Protein AF-A0A961U398-F1 (afdb_monomer)

Secondary structure (DSSP, 8-state):
--HHHHTTT-TT-----HHHHHHHHHHTT-SSPPPHHHHHHHHHHHHHHHHHTT----HHHHHHHHHHHHHTT--

Structure (mmCIF, N/CA/C/O backbone):
data_AF-A0A961U398-F1
#
_entry.id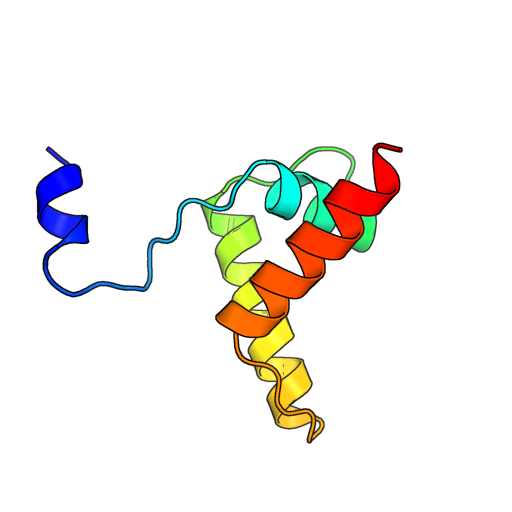   AF-A0A961U398-F1
#
loop_
_atom_site.group_PDB
_atom_site.id
_atom_site.type_symbol
_atom_site.label_atom_id
_atom_site.label_alt_id
_atom_site.label_comp_id
_atom_site.label_asym_id
_atom_site.label_entity_id
_atom_site.label_seq_id
_atom_site.pdbx_PDB_ins_code
_atom_site.Cartn_x
_atom_site.Cartn_y
_atom_site.Cartn_z
_atom_site.occupancy
_atom_site.B_iso_or_equiv
_atom_site.auth_seq_id
_atom_site.auth_comp_id
_atom_site.auth_asym_id
_atom_site.auth_atom_id
_atom_site.pdbx_PDB_model_num
ATO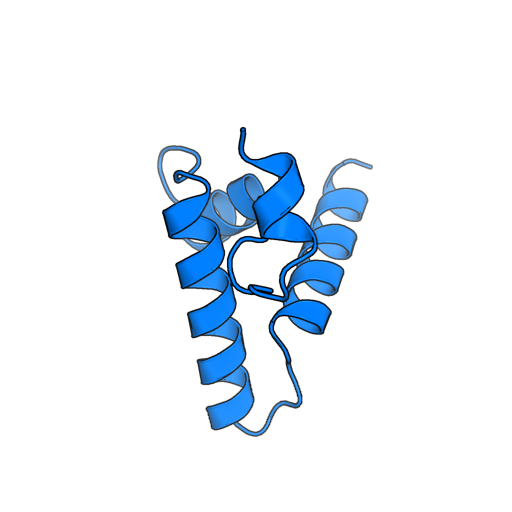M 1 N N . PHE A 1 1 ? -12.130 16.462 -19.108 1.00 46.06 1 PHE A N 1
ATOM 2 C CA . PHE A 1 1 ? -13.548 16.336 -18.700 1.00 46.06 1 PHE A CA 1
ATOM 3 C C . PHE A 1 1 ? -13.708 15.486 -17.425 1.00 46.06 1 PHE A C 1
ATOM 5 O O . PHE A 1 1 ? -14.821 15.224 -16.989 1.00 46.06 1 PHE A O 1
ATOM 12 N N . ASP A 1 2 ? -12.602 15.125 -16.766 1.00 44.31 2 ASP A N 1
ATOM 13 C CA . ASP A 1 2 ? -12.554 14.031 -15.784 1.00 44.31 2 ASP A CA 1
ATOM 14 C C . ASP A 1 2 ? -12.604 14.494 -14.322 1.00 44.31 2 ASP A C 1
ATOM 16 O O . ASP A 1 2 ? -12.829 13.693 -13.422 1.00 44.31 2 ASP A O 1
ATOM 20 N N . TYR A 1 3 ? -12.480 15.802 -14.084 1.00 41.78 3 TYR A N 1
ATOM 21 C CA . TYR A 1 3 ? -12.588 16.397 -12.749 1.00 41.78 3 TYR A CA 1
ATOM 22 C C . TYR A 1 3 ? -14.024 16.339 -12.192 1.00 41.78 3 TYR A C 1
ATOM 24 O O . TYR A 1 3 ? -14.224 16.228 -10.989 1.00 41.78 3 TYR A O 1
ATOM 32 N N . PHE A 1 4 ? -15.041 16.342 -13.062 1.00 42.78 4 PHE A N 1
ATOM 33 C CA . PHE A 1 4 ? -16.448 16.327 -12.642 1.00 42.78 4 PHE A CA 1
ATOM 34 C C . PHE A 1 4 ? -16.912 14.943 -12.154 1.00 42.78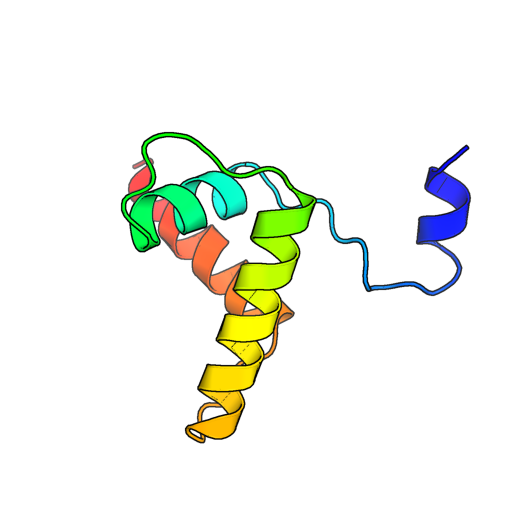 4 PHE A C 1
ATOM 36 O O . PHE A 1 4 ? -17.758 14.850 -11.272 1.00 42.78 4 PHE A O 1
ATOM 43 N N . ARG A 1 5 ? -16.315 13.854 -12.666 1.00 48.16 5 ARG A N 1
ATOM 44 C CA . ARG A 1 5 ? -16.617 12.484 -12.206 1.00 48.16 5 ARG A CA 1
ATOM 45 C C . ARG A 1 5 ? -16.011 12.170 -10.836 1.00 48.16 5 ARG A C 1
ATOM 47 O O . ARG A 1 5 ? -16.548 11.329 -10.128 1.00 48.16 5 ARG A O 1
ATOM 54 N N . MET A 1 6 ? -14.963 12.897 -10.443 1.00 46.19 6 MET A N 1
ATOM 55 C CA . MET A 1 6 ? -14.333 12.803 -9.121 1.00 46.19 6 MET A CA 1
ATOM 56 C C . MET A 1 6 ? -15.267 13.259 -7.985 1.00 46.19 6 MET A C 1
ATOM 58 O O . MET A 1 6 ? -15.203 12.714 -6.892 1.00 46.19 6 MET A O 1
ATOM 62 N N . LEU A 1 7 ? -16.155 14.231 -8.236 1.00 44.41 7 LEU A N 1
ATOM 63 C CA . LEU A 1 7 ? -17.120 14.733 -7.242 1.00 44.41 7 LEU A CA 1
ATOM 64 C C . LEU A 1 7 ? -18.436 13.936 -7.209 1.00 44.41 7 LEU A C 1
ATOM 66 O O . LEU A 1 7 ? -19.241 14.129 -6.304 1.00 44.41 7 LEU A O 1
ATOM 70 N N . ALA A 1 8 ? -18.662 13.038 -8.175 1.00 53.84 8 ALA A N 1
ATOM 71 C CA . ALA A 1 8 ? -19.919 12.303 -8.336 1.00 53.84 8 ALA A CA 1
ATOM 72 C C . ALA A 1 8 ? -19.984 10.972 -7.553 1.00 53.84 8 ALA A C 1
ATOM 74 O O . ALA A 1 8 ? -20.910 10.192 -7.758 1.00 53.84 8 ALA A O 1
ATOM 75 N N . GLY A 1 9 ? -19.036 10.716 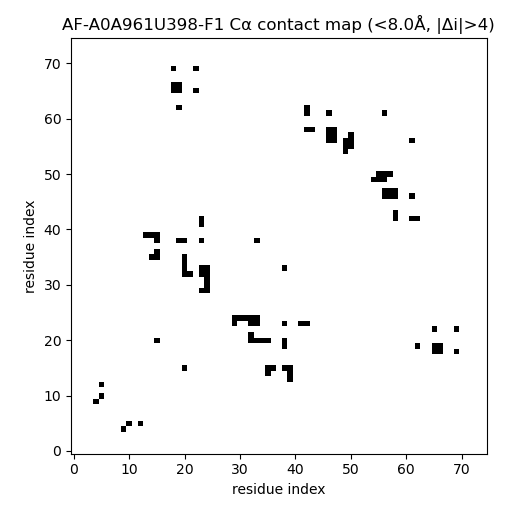-6.644 1.00 39.50 9 GLY A N 1
ATOM 76 C CA . GLY A 1 9 ? -19.127 9.606 -5.687 1.00 39.50 9 GLY A CA 1
ATOM 77 C C . GLY A 1 9 ? -18.561 8.263 -6.156 1.00 39.50 9 GLY A C 1
ATOM 78 O O . GLY A 1 9 ? -18.849 7.245 -5.531 1.00 39.50 9 GLY A O 1
ATOM 79 N N . ASP A 1 10 ? -17.741 8.236 -7.211 1.00 45.41 10 ASP A N 1
ATOM 80 C CA . ASP A 1 10 ? -16.961 7.044 -7.556 1.00 45.41 10 ASP A CA 1
ATOM 81 C C . ASP A 1 10 ? -15.556 7.122 -6.932 1.00 45.41 10 ASP A C 1
ATOM 83 O O . ASP A 1 10 ? -14.564 7.467 -7.574 1.00 45.41 10 ASP A O 1
ATOM 87 N N . ASP A 1 11 ? -15.485 6.785 -5.642 1.00 46.00 11 ASP A N 1
ATOM 88 C CA . ASP A 1 11 ? -14.255 6.693 -4.833 1.00 46.00 11 ASP A CA 1
ATOM 89 C C . ASP A 1 11 ? -13.251 5.639 -5.356 1.00 46.00 11 ASP A C 1
ATOM 91 O O . ASP A 1 11 ? -12.178 5.435 -4.782 1.00 46.00 11 ASP A O 1
ATOM 95 N N . SER A 1 12 ? -13.574 4.922 -6.438 1.00 47.53 12 SER A N 1
ATOM 96 C CA . SER A 1 12 ? -12.758 3.814 -6.934 1.00 47.53 12 SER A CA 1
ATOM 97 C C . SER A 1 12 ? -11.616 4.223 -7.876 1.00 47.53 12 SER A C 1
ATOM 99 O O . SER A 1 12 ? -10.811 3.363 -8.250 1.00 47.53 12 SER A O 1
ATOM 101 N N . PHE A 1 13 ? -11.477 5.518 -8.186 1.00 47.47 13 PHE A N 1
ATOM 102 C CA . PHE A 1 13 ? -10.390 6.064 -9.008 1.00 47.47 13 PHE A CA 1
ATOM 103 C C . PHE A 1 13 ? -9.509 7.070 -8.249 1.00 47.47 13 PHE A C 1
ATOM 105 O O . PHE A 1 13 ? -9.314 8.214 -8.657 1.00 47.47 13 PHE A O 1
ATOM 112 N N . ILE A 1 14 ? -8.901 6.619 -7.150 1.00 50.00 14 ILE A N 1
ATOM 113 C CA . ILE A 1 14 ? -7.709 7.278 -6.601 1.00 50.00 14 ILE A CA 1
ATOM 114 C C . ILE A 1 14 ? -6.608 7.177 -7.665 1.00 50.00 14 ILE A C 1
ATOM 116 O O . ILE A 1 14 ? -6.265 6.070 -8.083 1.00 50.00 14 ILE A O 1
ATOM 120 N N . LYS A 1 15 ? -6.055 8.309 -8.123 1.00 52.53 15 LYS A N 1
ATOM 121 C CA . LYS A 1 15 ? -4.753 8.316 -8.809 1.00 52.53 15 LYS A CA 1
ATOM 122 C C . LYS A 1 15 ? -3.732 7.816 -7.786 1.00 52.53 15 LYS A C 1
ATOM 124 O O . LYS A 1 15 ? -3.479 8.563 -6.843 1.00 52.53 15 LYS A O 1
ATOM 129 N N . PRO A 1 16 ? -3.157 6.607 -7.904 1.00 59.97 16 PRO A N 1
ATOM 130 C CA . PRO A 1 16 ? -2.049 6.264 -7.034 1.00 59.97 16 PRO A CA 1
ATOM 131 C C . PRO A 1 16 ? -0.910 7.241 -7.298 1.00 59.97 16 PRO A C 1
ATOM 133 O O . PRO A 1 16 ? -0.508 7.465 -8.445 1.00 59.97 16 PRO A O 1
ATOM 136 N N . ASP A 1 17 ? -0.434 7.844 -6.218 1.00 70.94 17 ASP A N 1
ATOM 137 C CA . ASP A 1 17 ? 0.766 8.662 -6.214 1.00 70.94 17 ASP A CA 1
ATOM 138 C C . ASP A 1 17 ? 1.969 7.801 -6.655 1.00 70.94 17 ASP A C 1
ATOM 140 O O . ASP A 1 17 ? 1.960 6.570 -6.519 1.00 70.94 17 ASP A O 1
ATOM 144 N N . ARG A 1 18 ? 3.033 8.433 -7.158 1.00 78.50 18 ARG A N 1
ATOM 145 C CA . ARG A 1 18 ? 4.294 7.764 -7.519 1.00 78.50 18 ARG A CA 1
ATOM 146 C C . ARG A 1 18 ? 4.838 6.914 -6.372 1.00 78.50 18 ARG A C 1
ATOM 148 O O . ARG A 1 18 ? 5.441 5.876 -6.619 1.00 78.50 18 ARG A O 1
ATOM 155 N N . MET A 1 19 ? 4.567 7.299 -5.125 1.00 82.69 19 MET A N 1
ATOM 156 C CA . MET A 1 19 ? 4.938 6.514 -3.943 1.00 82.69 19 MET A CA 1
ATOM 157 C C . MET A 1 19 ? 4.287 5.128 -3.910 1.00 82.69 19 MET A C 1
ATOM 159 O O . MET A 1 19 ? 4.948 4.151 -3.563 1.00 82.69 19 MET A O 1
ATOM 163 N N . VAL A 1 20 ? 3.021 5.016 -4.315 1.00 83.88 20 VAL A N 1
ATOM 164 C CA . VAL A 1 20 ? 2.325 3.726 -4.396 1.00 83.88 20 VAL A CA 1
ATOM 165 C C . VAL A 1 20 ? 2.881 2.895 -5.548 1.00 83.88 20 VAL A C 1
ATOM 167 O O . VAL A 1 20 ? 3.106 1.700 -5.376 1.00 83.88 20 VAL A O 1
ATOM 170 N N . LEU A 1 21 ? 3.159 3.518 -6.700 1.00 88.88 21 LEU A N 1
ATOM 171 C CA . LEU A 1 21 ? 3.786 2.833 -7.838 1.00 88.88 21 LEU A CA 1
ATOM 172 C C . LEU A 1 21 ? 5.140 2.238 -7.445 1.00 88.88 21 LEU A C 1
ATOM 174 O O . LEU A 1 21 ? 5.374 1.045 -7.648 1.00 88.88 21 LEU A O 1
ATOM 178 N N . ARG A 1 22 ? 5.991 3.054 -6.814 1.00 87.12 22 ARG A N 1
ATOM 179 C CA . ARG A 1 22 ? 7.306 2.643 -6.326 1.00 87.12 22 ARG A CA 1
ATOM 180 C C . ARG A 1 22 ? 7.194 1.547 -5.277 1.00 87.12 22 ARG A C 1
ATOM 182 O O . ARG A 1 22 ? 7.903 0.554 -5.363 1.00 87.12 22 ARG A O 1
ATOM 189 N N . PHE A 1 23 ? 6.277 1.688 -4.320 1.00 88.38 23 PHE A N 1
ATOM 190 C CA . PHE A 1 23 ? 6.050 0.658 -3.311 1.00 88.38 23 PHE A CA 1
ATOM 191 C C . PHE A 1 23 ? 5.660 -0.678 -3.932 1.00 88.38 23 PHE A C 1
ATOM 193 O O . PHE A 1 23 ? 6.244 -1.692 -3.568 1.00 88.38 23 PHE A O 1
ATOM 200 N N . VAL A 1 24 ? 4.715 -0.688 -4.873 1.00 88.88 24 VAL A N 1
ATOM 201 C CA . VAL A 1 24 ? 4.287 -1.922 -5.539 1.00 88.88 24 VAL A CA 1
ATOM 202 C C . VAL A 1 24 ? 5.437 -2.530 -6.342 1.00 88.88 24 VAL A C 1
ATOM 204 O O . VAL A 1 24 ? 5.640 -3.738 -6.264 1.00 88.88 24 VAL A O 1
ATOM 207 N N . ALA A 1 25 ? 6.215 -1.715 -7.059 1.00 90.81 25 ALA A N 1
ATOM 208 C CA . ALA A 1 25 ? 7.378 -2.190 -7.803 1.00 90.81 25 ALA A CA 1
ATOM 209 C C . ALA A 1 25 ? 8.422 -2.839 -6.884 1.00 90.81 25 ALA A C 1
ATOM 211 O O . ALA A 1 25 ? 8.843 -3.961 -7.139 1.00 90.81 25 ALA A O 1
ATOM 212 N N . THR A 1 26 ? 8.778 -2.176 -5.780 1.00 90.38 26 THR A N 1
ATOM 213 C CA . THR A 1 26 ? 9.739 -2.698 -4.799 1.00 90.38 26 THR A CA 1
ATOM 214 C C . THR A 1 26 ? 9.208 -3.928 -4.062 1.00 90.38 26 THR A C 1
ATOM 216 O O . THR A 1 26 ? 9.946 -4.883 -3.857 1.00 90.38 26 THR A O 1
ATOM 219 N N . ALA A 1 27 ? 7.936 -3.932 -3.655 1.00 89.31 27 ALA A N 1
ATOM 220 C CA . ALA A 1 27 ? 7.344 -5.031 -2.891 1.00 89.31 27 ALA A CA 1
ATOM 221 C C . ALA A 1 27 ? 7.185 -6.319 -3.714 1.00 89.31 27 ALA A C 1
ATOM 223 O O . ALA A 1 27 ? 7.153 -7.406 -3.141 1.00 89.31 27 ALA A O 1
ATOM 224 N N . LEU A 1 28 ? 7.056 -6.192 -5.036 1.00 89.62 28 LEU A N 1
ATOM 225 C CA . LEU A 1 28 ? 6.878 -7.307 -5.966 1.00 89.62 28 LEU A CA 1
ATOM 226 C C . LEU A 1 28 ? 8.132 -7.609 -6.800 1.00 89.62 28 LEU A C 1
ATOM 228 O O . LEU A 1 28 ? 8.051 -8.441 -7.699 1.00 89.62 28 LEU A O 1
ATOM 232 N N . ASP A 1 29 ? 9.253 -6.935 -6.521 1.00 91.62 29 ASP A N 1
ATOM 233 C CA . ASP A 1 29 ? 10.513 -7.035 -7.273 1.00 91.62 29 ASP A CA 1
ATOM 234 C C . ASP A 1 29 ? 10.315 -6.899 -8.797 1.00 91.62 29 ASP A C 1
ATOM 236 O O . ASP A 1 29 ? 10.814 -7.676 -9.612 1.00 91.62 29 ASP A O 1
ATOM 240 N N . LEU A 1 30 ? 9.493 -5.922 -9.196 1.00 89.00 30 LEU A N 1
ATOM 241 C CA . LEU A 1 30 ? 9.182 -5.687 -10.602 1.00 89.00 30 LEU A CA 1
ATOM 242 C C . LEU A 1 30 ? 10.321 -4.929 -11.295 1.00 89.00 30 LEU A C 1
ATOM 244 O O . LEU A 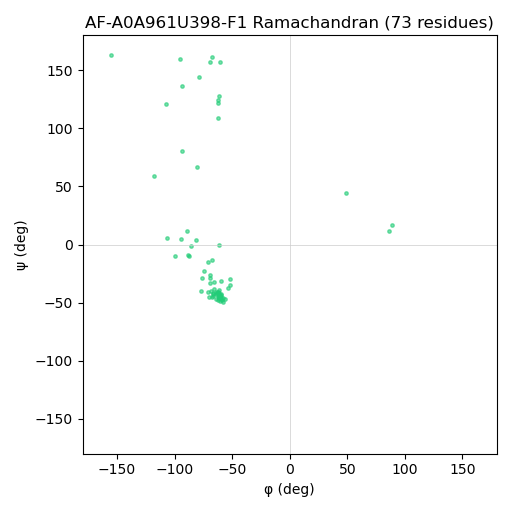1 30 ? 10.869 -3.984 -10.726 1.00 89.00 30 LEU A O 1
ATOM 248 N N . PRO A 1 31 ? 10.605 -5.238 -12.575 1.00 85.38 31 PRO A N 1
ATOM 249 C CA . PRO A 1 31 ? 11.649 -4.555 -13.340 1.00 85.38 31 PRO A CA 1
ATOM 250 C C . PRO A 1 31 ? 11.323 -3.082 -13.648 1.00 85.38 31 PRO A C 1
ATOM 252 O O . PRO A 1 31 ? 12.200 -2.343 -14.087 1.00 85.38 31 PRO A O 1
ATOM 255 N N . ALA A 1 32 ? 10.070 -2.649 -13.461 1.00 86.12 32 ALA A N 1
ATOM 256 C CA . ALA A 1 32 ? 9.623 -1.273 -13.670 1.00 86.12 32 ALA A CA 1
ATOM 257 C C . ALA A 1 32 ? 8.375 -0.943 -12.832 1.00 86.12 32 ALA A C 1
ATOM 259 O O . ALA A 1 32 ? 7.655 -1.839 -12.384 1.00 86.12 32 ALA A O 1
ATOM 260 N N . GLU A 1 33 ? 8.093 0.356 -12.669 1.00 85.19 33 GLU A N 1
ATOM 261 C CA . GLU A 1 33 ? 6.872 0.839 -12.017 1.00 85.19 33 GLU A CA 1
ATOM 262 C C . GLU A 1 33 ? 5.613 0.400 -12.798 1.00 85.19 33 GLU A C 1
ATOM 264 O O . GLU A 1 33 ? 5.494 0.692 -13.993 1.00 85.19 33 GLU A O 1
ATOM 269 N N . PRO A 1 34 ? 4.651 -0.289 -12.150 1.00 82.62 34 PRO A N 1
ATOM 270 C CA . PRO A 1 34 ? 3.395 -0.661 -12.787 1.00 82.62 34 PRO A CA 1
ATOM 271 C C . PRO A 1 34 ? 2.536 0.567 -13.086 1.00 82.62 34 PRO A C 1
ATOM 273 O O . PRO A 1 34 ? 2.702 1.637 -12.498 1.00 82.62 34 PRO A O 1
ATOM 276 N N . ASN A 1 35 ? 1.564 0.418 -13.989 1.00 84.50 35 ASN A N 1
ATOM 277 C CA . ASN A 1 35 ? 0.686 1.540 -14.298 1.00 84.50 35 ASN A CA 1
ATOM 278 C C . ASN A 1 35 ? -0.249 1.872 -13.111 1.00 84.50 35 ASN A C 1
ATOM 280 O O . ASN A 1 35 ? -0.570 0.996 -12.302 1.00 84.50 35 ASN A O 1
ATOM 284 N N . PRO A 1 36 ? -0.765 3.113 -13.027 1.00 80.62 36 PRO A N 1
ATOM 285 C CA . PRO A 1 36 ? -1.626 3.538 -11.924 1.00 80.62 36 PRO A CA 1
ATOM 286 C C . PRO A 1 36 ? -2.841 2.633 -11.678 1.00 80.62 36 PRO A C 1
ATOM 288 O O . PRO A 1 36 ? -3.219 2.343 -10.544 1.00 80.62 36 PRO A O 1
ATOM 291 N N . ARG A 1 37 ? -3.456 2.110 -12.736 1.00 80.94 37 ARG A N 1
ATOM 292 C CA . ARG A 1 37 ? -4.615 1.230 -12.578 1.00 80.94 37 ARG A CA 1
ATOM 293 C C . ARG A 1 37 ? -4.229 -0.090 -11.909 1.00 80.94 37 ARG A C 1
ATOM 295 O O . ARG A 1 37 ? -4.929 -0.538 -11.006 1.00 80.94 37 ARG A O 1
ATOM 302 N N . GLN A 1 38 ? -3.120 -0.691 -12.336 1.00 81.81 38 GLN A N 1
ATOM 303 C CA . GLN A 1 38 ? -2.598 -1.938 -11.776 1.00 81.81 38 GLN A CA 1
ATOM 304 C C . GLN A 1 38 ? -2.235 -1.774 -10.301 1.00 81.81 38 GLN A C 1
ATOM 306 O O . GLN A 1 38 ? -2.676 -2.571 -9.476 1.00 81.81 38 GLN A O 1
ATOM 311 N N . SER A 1 39 ? -1.514 -0.708 -9.954 1.00 84.56 39 SER A N 1
ATOM 312 C CA . SER A 1 39 ? -1.105 -0.440 -8.571 1.00 84.56 39 SER A CA 1
ATOM 313 C C . SER A 1 39 ? -2.304 -0.250 -7.642 1.00 84.56 39 SER A C 1
ATOM 315 O O . SER A 1 39 ? -2.348 -0.843 -6.567 1.00 84.56 39 SER A O 1
ATOM 317 N N . SER A 1 40 ? -3.325 0.496 -8.083 1.00 81.00 40 SER A N 1
ATOM 318 C CA . SER A 1 40 ? -4.564 0.683 -7.313 1.00 81.00 40 SER A CA 1
ATOM 319 C C . SER A 1 40 ? -5.299 -0.643 -7.068 1.00 81.00 40 SER A C 1
ATOM 321 O O . SER A 1 40 ? -5.743 -0.924 -5.952 1.00 81.00 40 SER A O 1
ATOM 323 N N . VAL A 1 41 ? -5.374 -1.512 -8.083 1.00 84.12 41 VAL A N 1
ATOM 324 C CA . VAL A 1 41 ? -5.972 -2.848 -7.937 1.00 84.12 41 VAL A CA 1
ATOM 325 C C . VAL A 1 41 ? -5.177 -3.705 -6.952 1.00 84.12 41 VAL A C 1
ATOM 327 O O . VAL A 1 41 ? -5.777 -4.306 -6.062 1.00 84.12 41 VAL A O 1
ATOM 330 N N . LEU A 1 42 ? -3.849 -3.735 -7.066 1.00 86.25 42 LEU A N 1
ATOM 331 C CA . LEU A 1 42 ? -2.984 -4.538 -6.199 1.00 86.25 42 LEU A CA 1
ATOM 332 C C . LEU A 1 42 ? -3.082 -4.105 -4.732 1.00 86.25 42 LEU A C 1
ATOM 334 O O . LEU A 1 42 ? -3.263 -4.956 -3.864 1.00 86.25 42 LEU A O 1
ATOM 338 N N . VAL A 1 43 ? -3.066 -2.799 -4.451 1.00 86.00 43 VAL A N 1
ATOM 339 C CA . VAL A 1 43 ? -3.232 -2.273 -3.084 1.00 86.00 43 VAL A CA 1
ATOM 340 C C . VAL A 1 43 ? -4.614 -2.614 -2.520 1.00 86.00 43 VAL A C 1
ATOM 342 O O . VAL A 1 43 ? -4.724 -3.052 -1.375 1.00 86.00 43 VAL A O 1
ATOM 345 N N . ARG A 1 44 ? -5.685 -2.497 -3.318 1.00 84.50 44 ARG A N 1
ATOM 346 C CA . ARG A 1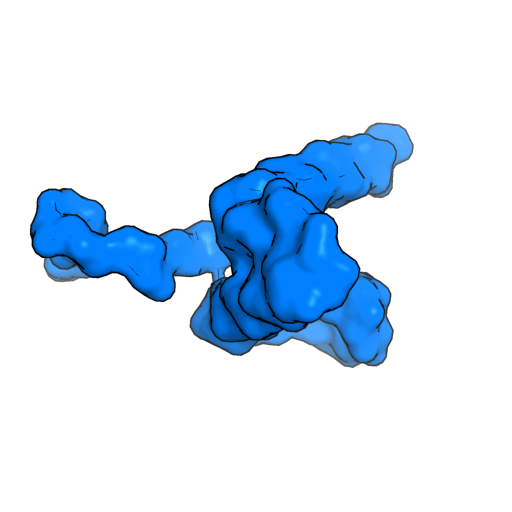 44 ? -7.040 -2.879 -2.878 1.00 84.50 44 ARG A CA 1
ATOM 347 C C . ARG A 1 44 ? -7.158 -4.374 -2.588 1.00 84.50 44 ARG A C 1
ATOM 349 O O . ARG A 1 44 ? -7.820 -4.749 -1.621 1.00 84.50 44 ARG A O 1
ATOM 356 N N . LEU A 1 45 ? -6.547 -5.223 -3.414 1.00 86.56 45 LEU A N 1
ATOM 357 C CA . LEU A 1 45 ? -6.516 -6.669 -3.188 1.00 86.56 45 LEU A CA 1
ATOM 358 C C .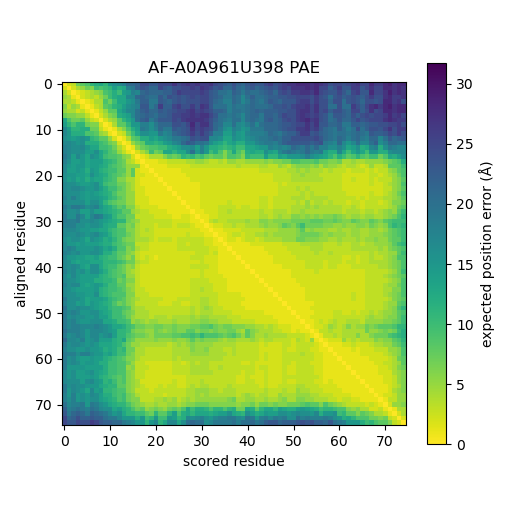 LEU A 1 45 ? -5.701 -7.016 -1.937 1.00 86.56 45 LEU A C 1
ATOM 360 O O . LEU A 1 45 ? -6.165 -7.818 -1.130 1.00 86.56 45 LEU A O 1
ATOM 364 N N . ALA A 1 46 ? -4.558 -6.362 -1.727 1.00 87.31 46 ALA A N 1
ATOM 365 C CA . ALA A 1 46 ? -3.743 -6.535 -0.528 1.00 87.31 46 ALA A CA 1
ATOM 366 C C . ALA A 1 46 ? -4.505 -6.139 0.747 1.00 87.31 46 ALA A C 1
ATOM 368 O O . ALA A 1 46 ? -4.534 -6.912 1.701 1.00 87.31 46 ALA A O 1
ATOM 369 N N . ALA A 1 47 ? -5.197 -4.993 0.749 1.00 86.44 47 ALA A N 1
ATOM 370 C CA . ALA A 1 47 ? -6.033 -4.578 1.878 1.00 86.44 47 ALA A CA 1
ATOM 371 C C . ALA A 1 47 ? -7.150 -5.595 2.172 1.00 86.44 47 ALA A C 1
ATOM 373 O O . ALA A 1 47 ? -7.377 -5.956 3.324 1.00 86.44 47 ALA A O 1
ATOM 374 N N . ARG A 1 48 ? -7.814 -6.116 1.131 1.00 85.31 48 ARG A N 1
ATOM 375 C CA . ARG A 1 48 ? -8.839 -7.164 1.280 1.00 85.31 48 ARG A CA 1
ATOM 376 C C . ARG A 1 48 ? -8.281 -8.458 1.863 1.00 85.31 48 ARG A C 1
ATOM 378 O O . ARG A 1 48 ? -8.941 -9.082 2.689 1.00 85.31 48 ARG A O 1
ATOM 385 N N . GLU A 1 49 ? -7.092 -8.863 1.434 1.00 89.00 49 GLU A N 1
ATOM 386 C CA . GLU A 1 49 ? -6.437 -10.067 1.941 1.00 89.00 49 GLU A CA 1
ATOM 387 C C . GLU A 1 49 ? -6.005 -9.899 3.405 1.00 89.00 49 GLU A C 1
ATOM 389 O O . GLU A 1 49 ? -6.218 -10.799 4.216 1.00 89.00 49 GLU A O 1
ATOM 394 N N . LEU A 1 50 ? -5.486 -8.726 3.781 1.00 86.75 50 LEU A N 1
ATOM 395 C CA . LEU A 1 50 ? -5.170 -8.393 5.174 1.00 86.75 50 LEU A CA 1
ATOM 396 C C . LEU A 1 50 ? -6.421 -8.412 6.064 1.00 86.75 50 LEU A C 1
ATOM 398 O O . LEU A 1 50 ? -6.389 -9.014 7.137 1.00 86.75 50 LEU A O 1
ATOM 402 N N . ALA A 1 51 ? -7.531 -7.844 5.585 1.00 87.62 51 ALA A N 1
ATOM 403 C CA . ALA A 1 51 ? -8.825 -7.914 6.262 1.00 87.62 51 ALA A CA 1
ATOM 404 C C . ALA A 1 51 ? -9.304 -9.360 6.448 1.00 87.62 51 ALA A C 1
ATOM 406 O O . ALA A 1 51 ? -9.725 -9.745 7.539 1.00 87.62 51 ALA A O 1
ATOM 407 N N . ARG A 1 52 ? -9.166 -10.206 5.417 1.00 87.38 52 ARG A N 1
ATOM 408 C CA . ARG A 1 52 ? -9.474 -11.644 5.507 1.00 87.38 52 ARG A CA 1
ATOM 409 C C . ARG A 1 52 ? -8.642 -12.378 6.557 1.00 87.38 52 ARG A C 1
ATOM 411 O O . ARG A 1 52 ? -9.129 -13.345 7.136 1.00 87.38 52 ARG A O 1
ATOM 418 N N . ARG A 1 53 ? -7.405 -11.938 6.792 1.00 92.19 53 ARG A N 1
ATOM 419 C CA . ARG A 1 53 ? -6.498 -12.493 7.810 1.00 92.19 53 ARG A CA 1
ATOM 420 C C . ARG A 1 53 ? -6.771 -11.961 9.221 1.00 92.19 53 ARG A C 1
ATOM 422 O O . ARG A 1 53 ? -6.044 -12.311 10.143 1.00 92.19 53 ARG A O 1
ATOM 429 N N . GLY A 1 54 ? -7.816 -11.150 9.398 1.00 90.31 54 GLY A N 1
ATOM 430 C CA . GLY A 1 54 ? -8.221 -10.605 10.693 1.00 90.31 54 GLY A CA 1
ATOM 431 C C . GLY A 1 54 ? -7.510 -9.309 11.078 1.00 90.31 54 GLY A C 1
ATOM 432 O O . GLY A 1 54 ? -7.606 -8.891 12.228 1.00 90.31 54 GLY A O 1
ATOM 433 N N . HIS A 1 55 ? -6.799 -8.664 10.150 1.00 88.31 55 HIS A N 1
ATOM 434 C CA . HIS A 1 55 ? -6.207 -7.355 10.402 1.00 88.31 55 HIS A CA 1
ATOM 435 C C . HIS A 1 55 ? -7.150 -6.232 9.946 1.00 88.31 55 HIS A C 1
ATOM 437 O O . HIS A 1 55 ? -7.666 -6.278 8.835 1.00 88.31 55 HIS A O 1
ATOM 443 N N . ASP A 1 56 ? -7.319 -5.179 10.746 1.00 84.81 56 ASP A N 1
ATOM 444 C CA . ASP A 1 56 ? -8.185 -4.038 10.404 1.00 84.81 56 ASP A CA 1
ATOM 445 C C . ASP A 1 56 ? -7.492 -3.049 9.443 1.00 84.81 56 ASP A C 1
ATOM 447 O O . ASP A 1 56 ? -7.126 -1.926 9.794 1.00 84.81 56 ASP A O 1
ATOM 451 N N . TRP A 1 57 ? -7.231 -3.508 8.215 1.00 83.12 57 TRP A N 1
ATOM 452 C CA . TRP A 1 57 ? -6.661 -2.685 7.147 1.00 83.12 57 TRP A CA 1
ATOM 453 C C . TRP A 1 57 ? -7.710 -2.377 6.089 1.00 83.12 57 TRP A C 1
ATOM 455 O O . TRP A 1 57 ? -8.232 -3.258 5.407 1.00 83.12 57 TRP A O 1
ATOM 465 N N . THR A 1 58 ? -7.957 -1.088 5.895 1.00 81.62 58 THR A N 1
ATOM 466 C CA . THR A 1 58 ? -8.732 -0.572 4.771 1.00 81.62 58 THR A CA 1
ATOM 467 C C . THR A 1 58 ? -7.776 -0.148 3.655 1.00 81.62 58 THR A C 1
ATOM 469 O O . THR A 1 58 ? -6.608 0.147 3.923 1.00 81.62 58 THR A O 1
ATOM 472 N N . PRO A 1 59 ? -8.239 -0.034 2.397 1.00 78.50 59 PRO A N 1
ATOM 473 C CA . PRO A 1 59 ? -7.418 0.528 1.325 1.00 78.50 59 PRO A CA 1
ATOM 474 C C . PRO A 1 59 ? -6.817 1.894 1.687 1.00 78.50 59 PRO A C 1
ATOM 476 O O . PRO A 1 59 ? -5.677 2.167 1.335 1.00 78.50 59 PRO A O 1
ATOM 479 N N . ARG A 1 60 ? -7.552 2.721 2.447 1.00 78.81 60 ARG A N 1
ATOM 480 C CA . ARG A 1 60 ? -7.102 4.044 2.899 1.00 78.81 60 ARG A CA 1
ATOM 481 C C . ARG A 1 60 ? -5.993 3.963 3.950 1.00 78.81 60 ARG A C 1
ATOM 483 O O . ARG A 1 60 ? -5.017 4.698 3.850 1.00 78.81 60 ARG A O 1
ATOM 490 N N . THR A 1 61 ? -6.128 3.095 4.955 1.00 83.50 61 THR A N 1
ATOM 491 C CA . THR A 1 61 ? -5.078 2.948 5.980 1.00 83.50 61 THR A CA 1
ATOM 492 C C . THR A 1 61 ? -3.821 2.301 5.406 1.00 83.50 61 THR A C 1
ATOM 494 O O . THR A 1 61 ? -2.714 2.678 5.789 1.00 83.50 61 THR A O 1
ATOM 497 N N . LEU A 1 62 ? -3.977 1.398 4.434 1.00 84.44 62 LEU A N 1
ATOM 498 C CA . LEU A 1 62 ? -2.856 0.807 3.711 1.00 84.44 62 LEU A CA 1
ATOM 499 C C . LEU A 1 62 ? -2.133 1.834 2.826 1.00 84.44 62 LEU A C 1
ATOM 501 O O . LEU A 1 62 ? -0.909 1.904 2.870 1.00 84.44 62 LEU A O 1
ATOM 505 N N . ASP A 1 63 ? -2.870 2.662 2.082 1.00 83.12 63 ASP A N 1
ATOM 506 C CA . ASP A 1 63 ? -2.307 3.754 1.273 1.00 83.12 63 ASP A CA 1
ATOM 507 C C . ASP A 1 63 ? -1.503 4.748 2.131 1.00 83.12 63 ASP A C 1
ATOM 509 O O . ASP A 1 63 ? -0.345 5.048 1.831 1.00 83.12 63 ASP A O 1
ATOM 513 N N . TYR A 1 64 ? -2.056 5.155 3.278 1.00 83.62 64 TYR A N 1
ATOM 514 C CA . TYR A 1 64 ? -1.355 6.014 4.232 1.00 83.62 64 TYR A CA 1
ATOM 515 C C . TYR A 1 64 ? -0.065 5.372 4.769 1.00 83.62 64 TYR A C 1
ATOM 517 O O . TYR A 1 64 ? 0.979 6.024 4.826 1.00 83.62 64 TYR A O 1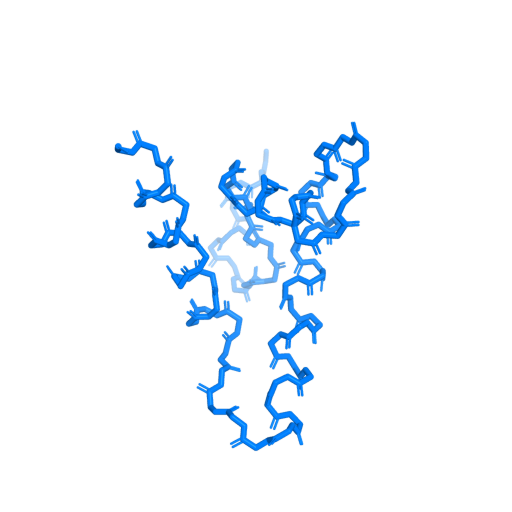
ATOM 525 N N . ALA A 1 65 ? -0.100 4.087 5.132 1.00 86.69 65 ALA A N 1
ATOM 526 C CA . ALA A 1 65 ? 1.086 3.384 5.621 1.00 86.69 65 ALA A CA 1
ATOM 527 C C . ALA A 1 65 ? 2.171 3.243 4.542 1.00 86.69 65 ALA A C 1
ATOM 529 O O . ALA A 1 65 ? 3.357 3.412 4.839 1.00 86.69 65 ALA A O 1
ATOM 530 N N . ILE A 1 66 ? 1.774 2.990 3.291 1.00 86.69 66 ILE A N 1
ATOM 531 C CA . ILE A 1 66 ? 2.681 2.978 2.138 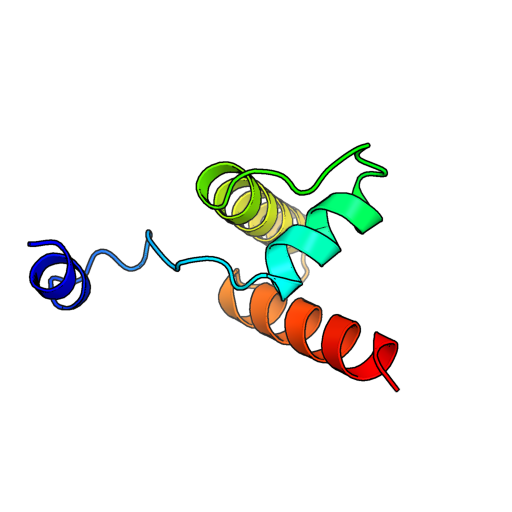1.00 86.69 66 ILE A CA 1
ATOM 532 C C . ILE A 1 66 ? 3.358 4.341 1.989 1.00 86.69 66 ILE A C 1
ATOM 534 O O . ILE A 1 66 ? 4.581 4.411 1.853 1.00 86.69 66 ILE A O 1
ATOM 538 N N . TRP A 1 67 ? 2.588 5.424 2.073 1.00 84.94 67 TRP A N 1
ATOM 539 C CA . TRP A 1 67 ? 3.116 6.780 1.985 1.00 84.94 67 TRP A CA 1
ATOM 540 C C . TRP A 1 67 ? 4.108 7.101 3.112 1.00 84.94 67 TRP A C 1
ATOM 542 O O . TRP A 1 67 ? 5.203 7.591 2.838 1.00 84.94 67 TRP A O 1
ATOM 552 N N . VAL A 1 68 ? 3.792 6.758 4.369 1.00 85.38 68 VAL A N 1
ATOM 553 C CA . VAL A 1 68 ? 4.713 6.938 5.512 1.00 85.38 68 VAL A CA 1
ATOM 554 C C . VAL A 1 68 ? 6.009 6.153 5.298 1.00 85.38 68 VAL A C 1
ATOM 556 O O . VAL A 1 68 ? 7.103 6.686 5.502 1.00 85.38 68 VAL A O 1
ATOM 559 N N . ARG A 1 69 ? 5.895 4.897 4.848 1.00 86.44 69 ARG A N 1
ATOM 560 C CA . ARG A 1 69 ? 7.037 4.015 4.581 1.00 86.44 69 ARG A CA 1
ATOM 561 C C . ARG A 1 69 ? 7.947 4.567 3.488 1.00 86.44 69 ARG A C 1
ATOM 563 O O . ARG A 1 69 ? 9.164 4.441 3.609 1.00 86.44 69 ARG A O 1
ATOM 570 N N . GLN A 1 70 ? 7.359 5.132 2.436 1.00 83.06 70 GLN A N 1
ATOM 571 C CA . GLN A 1 70 ? 8.084 5.676 1.290 1.00 83.06 70 GLN A CA 1
ATOM 572 C C . GLN A 1 70 ? 8.715 7.032 1.597 1.00 83.06 70 GLN A C 1
ATOM 574 O O . GLN A 1 70 ? 9.874 7.230 1.256 1.00 83.06 70 GLN A O 1
ATOM 579 N N . ARG A 1 71 ? 8.016 7.912 2.322 1.00 81.06 71 ARG A N 1
ATOM 580 C CA . ARG A 1 71 ? 8.582 9.162 2.847 1.00 81.06 71 ARG A CA 1
ATOM 581 C C . ARG A 1 71 ? 9.822 8.896 3.708 1.00 81.06 71 ARG A C 1
ATOM 583 O O . ARG A 1 71 ? 10.827 9.573 3.555 1.00 81.06 71 ARG A O 1
ATOM 590 N N . GLY A 1 72 ? 9.750 7.928 4.624 1.00 72.00 72 GLY A N 1
ATOM 591 C CA . GLY A 1 72 ? 10.873 7.594 5.508 1.00 72.00 72 GLY A CA 1
ATOM 592 C C . GLY A 1 72 ? 12.044 6.894 4.809 1.00 72.00 72 GLY A C 1
ATOM 593 O O . GLY A 1 72 ? 13.115 6.806 5.391 1.00 72.00 72 GLY A O 1
ATOM 594 N N . ALA A 1 73 ? 11.848 6.387 3.588 1.00 61.44 73 ALA A N 1
ATOM 595 C CA . ALA A 1 73 ? 12.905 5.785 2.775 1.00 61.44 73 ALA A CA 1
ATOM 596 C C . ALA A 1 73 ? 13.646 6.808 1.891 1.00 61.44 73 ALA A C 1
ATOM 598 O O . ALA A 1 73 ? 14.646 6.454 1.276 1.00 61.44 73 ALA A O 1
ATOM 599 N N . GLU A 1 74 ? 13.153 8.048 1.804 1.00 56.91 74 GLU A N 1
ATOM 600 C CA . GLU A 1 74 ? 13.785 9.155 1.069 1.00 56.91 74 GLU A CA 1
ATOM 601 C C . GLU A 1 74 ? 14.677 10.047 1.955 1.00 56.91 74 GLU A C 1
ATOM 603 O O . GLU A 1 74 ? 15.172 11.067 1.477 1.00 56.91 74 GLU A O 1
ATOM 608 N N . GLY A 1 75 ? 14.855 9.688 3.233 1.00 44.62 75 GLY A N 1
ATOM 609 C CA . GLY A 1 75 ? 15.666 10.416 4.217 1.00 44.62 75 GLY A CA 1
ATOM 610 C C . GLY A 1 75 ? 16.985 9.738 4.546 1.00 44.62 75 GLY A C 1
ATOM 611 O O . GLY A 1 75 ? 17.044 8.491 4.467 1.00 44.62 75 GLY A O 1
#

Mean predicted aligned error: 8.6 Å

Solvent-accessible surface area (backbone atoms only — not comparable to full-atom values): 4437 Å² total; per-residue (Å²): 132,67,74,65,54,64,76,69,72,56,81,86,71,66,79,52,51,71,57,50,24,48,47,50,16,64,76,65,71,45,99,55,69,54,55,53,70,56,39,44,51,52,50,45,51,49,19,52,52,40,37,73,74,73,40,97,43,44,52,66,59,47,50,51,51,49,45,54,56,47,59,65,67,76,108

Sequence (75 aa):
FDYFRMLAGDDSFIKPDRMVLRFVATALDLPAEPNPRQSSVLVRLAARELARRGHDWTPRTLDYAIWVRQRGAEG

Radius of gyration: 13.29 Å; Cα contacts (8 Å, |Δi|>4): 56; chains: 1; bounding box: 36×29×29 Å

pLDDT: mean 75.7, std 16.58, range [39.5, 92.19]

Foldseek 3Di:
DCVVVVVVPPPLDDQQDVLLQVLVCVVVVNPHRDHRVVSSVVLQVVQVVCVVVVHPGHSVNSSVVSVVVSVVVVD